Protein AF-A0A9F3QVE8-F1 (afdb_monomer_lite)

Foldseek 3Di:
DDFAFLLVCVVCVVVPVDPWDKDKDFQPVQADPPVRDRDLQRIWMDGSAWTGGDVVPDIDGQQQPPADDDPNHGDGGDGHDTPVVSD

InterPro domains:
  IPR002642 Lysophospholipase, catalytic domain [PF01735] (13-79)
  IPR002642 Lysophospholipase, catalytic domain [PS51210] (1-87)
  IPR016035 Acyl transferase/acyl hydrolase/lysophospholipase [SSF52151] (2-86)

pLDDT: mean 91.24, std 6.44, range [57.69, 98.0]

Organism: Python bivittatus (NCBI:txid176946)

Secondary structure (DSSP, 8-state):
----BGGGGHHHHTTTSSPPP-EEEE-GGGB-TTT-PBPGGGEEEE-SSEEEETTTTEEEEGGGTT-EEETTEEEE--PPPBGGGG-

Sequence (87 aa):
LDDHNLSEEQKCSERGIVPYPLYAAVDSNKVDDVTKKTHSDAWFEFTPHEAGFFDPGAFVDVTLLGSMFENGELKTPKEEKKLTYLR

Structure (mmCIF, N/CA/C/O backbone):
data_AF-A0A9F3QVE8-F1
#
_entry.id   AF-A0A9F3QVE8-F1
#
loop_
_atom_site.group_PDB
_atom_site.id
_atom_site.type_symbol
_atom_site.label_atom_id
_atom_site.label_alt_id
_atom_site.label_comp_id
_atom_site.label_asym_id
_atom_site.label_entity_id
_atom_site.label_seq_id
_atom_site.pdbx_PDB_ins_code
_atom_site.Cartn_x
_atom_site.Cartn_y
_atom_site.Cartn_z
_atom_site.occupancy
_atom_site.B_iso_or_equiv
_atom_site.auth_seq_id
_atom_site.auth_comp_id
_atom_site.auth_asym_id
_atom_site.auth_atom_id
_atom_site.pdbx_PDB_model_num
ATOM 1 N N . LEU A 1 1 ? 21.960 6.239 1.500 1.00 57.69 1 LEU A N 1
ATOM 2 C CA . LEU A 1 1 ? 20.660 5.623 1.842 1.00 57.69 1 LEU A CA 1
ATOM 3 C C . LEU A 1 1 ? 20.055 5.184 0.530 1.00 57.69 1 LEU A C 1
ATOM 5 O O . LEU A 1 1 ? 20.227 5.908 -0.440 1.00 57.69 1 LEU A O 1
ATOM 9 N N . ASP A 1 2 ? 19.495 3.985 0.489 1.00 64.94 2 ASP A N 1
ATOM 10 C CA . ASP A 1 2 ? 18.953 3.417 -0.740 1.00 64.94 2 ASP A CA 1
ATOM 11 C C . ASP A 1 2 ? 17.763 4.267 -1.211 1.00 64.94 2 ASP A C 1
ATOM 13 O O . ASP A 1 2 ? 16.837 4.490 -0.434 1.00 64.94 2 ASP A O 1
ATOM 17 N N . ASP A 1 3 ? 17.852 4.831 -2.415 1.00 80.38 3 ASP A N 1
ATOM 18 C CA . ASP A 1 3 ? 16.937 5.865 -2.938 1.00 80.38 3 ASP A CA 1
ATOM 19 C C . ASP A 1 3 ? 16.051 5.320 -4.072 1.00 80.38 3 ASP A C 1
ATOM 21 O O . ASP A 1 3 ? 15.697 6.014 -5.029 1.00 80.38 3 ASP A O 1
ATOM 25 N N . HIS A 1 4 ? 15.715 4.034 -3.987 1.00 90.69 4 HIS A N 1
ATOM 26 C CA . HIS A 1 4 ? 14.840 3.364 -4.940 1.00 90.69 4 HIS A CA 1
ATOM 27 C C . HIS A 1 4 ? 13.390 3.318 -4.444 1.00 90.69 4 HIS A C 1
ATOM 29 O O . HIS A 1 4 ? 13.076 3.545 -3.268 1.00 90.69 4 HIS A O 1
ATOM 35 N N . ASN A 1 5 ? 12.492 3.086 -5.388 1.00 94.25 5 ASN A N 1
ATOM 36 C CA . ASN A 1 5 ? 11.064 2.908 -5.179 1.00 94.25 5 ASN A CA 1
ATOM 37 C C . ASN A 1 5 ? 10.733 1.448 -4.821 1.00 94.25 5 ASN A C 1
ATOM 39 O O . ASN A 1 5 ? 11.440 0.543 -5.251 1.00 94.25 5 ASN A O 1
ATOM 43 N N . LEU A 1 6 ? 9.667 1.194 -4.053 1.00 92.50 6 LEU A N 1
ATOM 44 C CA . LEU A 1 6 ? 9.317 -0.178 -3.647 1.00 92.50 6 LEU A CA 1
ATOM 45 C C . LEU A 1 6 ? 8.948 -1.053 -4.862 1.00 92.50 6 LEU A C 1
ATOM 47 O O . LEU A 1 6 ? 9.283 -2.237 -4.898 1.00 92.50 6 LEU A O 1
ATOM 51 N N . SER A 1 7 ? 8.366 -0.458 -5.905 1.00 95.00 7 SER A N 1
ATOM 52 C CA . SER A 1 7 ? 8.112 -1.131 -7.184 1.00 95.00 7 SER A CA 1
ATOM 53 C C . SER A 1 7 ? 9.375 -1.693 -7.854 1.00 95.00 7 SER A C 1
ATOM 55 O O . SER A 1 7 ? 9.315 -2.676 -8.594 1.00 95.00 7 SER A O 1
ATOM 57 N N . GLU A 1 8 ? 10.556 -1.129 -7.585 1.00 93.50 8 GLU A N 1
ATOM 58 C CA . GLU A 1 8 ? 11.804 -1.597 -8.192 1.00 93.50 8 GLU A CA 1
ATOM 59 C C . GLU A 1 8 ? 12.244 -2.970 -7.661 1.00 93.50 8 GLU A C 1
ATOM 61 O O . GLU A 1 8 ? 12.959 -3.696 -8.363 1.00 93.50 8 GLU A O 1
ATOM 66 N N . GLU A 1 9 ? 11.775 -3.365 -6.472 1.00 91.25 9 GLU A N 1
ATOM 67 C CA . GLU A 1 9 ? 12.062 -4.668 -5.861 1.00 91.25 9 GLU A CA 1
ATOM 68 C C . GLU A 1 9 ? 11.340 -5.839 -6.559 1.00 91.25 9 GLU A C 1
ATOM 70 O O . GLU A 1 9 ? 11.728 -7.004 -6.379 1.00 91.25 9 GLU A O 1
ATOM 75 N N . GLN A 1 10 ? 10.347 -5.557 -7.418 1.00 92.81 10 GLN A N 1
ATOM 76 C CA . GLN A 1 10 ? 9.667 -6.571 -8.239 1.00 92.81 10 GLN A CA 1
ATOM 77 C C . GLN A 1 10 ? 10.686 -7.378 -9.060 1.00 92.81 10 GLN A C 1
ATOM 79 O O . GLN A 1 10 ? 10.645 -8.606 -9.076 1.00 92.81 10 GLN A O 1
ATOM 84 N N . LYS A 1 11 ? 11.702 -6.709 -9.628 1.00 89.88 11 LYS A N 1
ATOM 85 C CA . LYS A 1 11 ? 12.729 -7.316 -10.501 1.00 89.88 11 LYS A CA 1
ATOM 86 C C . LYS A 1 11 ? 13.485 -8.476 -9.846 1.00 89.88 11 LYS A C 1
ATOM 88 O O . LYS A 1 11 ? 13.862 -9.442 -10.515 1.00 89.88 11 LYS A O 1
ATOM 93 N N . CYS A 1 12 ? 13.765 -8.360 -8.550 1.00 85.50 12 CYS A N 1
ATOM 94 C CA . CYS A 1 12 ? 14.476 -9.387 -7.787 1.00 85.50 12 CYS A CA 1
ATOM 95 C C . CYS A 1 12 ? 13.523 -10.497 -7.322 1.00 85.50 12 CYS A C 1
ATOM 97 O O . CYS A 1 12 ? 13.915 -11.668 -7.275 1.00 85.50 12 CYS A O 1
ATOM 99 N N . SER A 1 13 ? 12.277 -10.123 -7.025 1.00 88.44 13 SER A N 1
ATOM 100 C CA . SER A 1 13 ? 11.226 -11.003 -6.512 1.00 88.44 13 SER A CA 1
ATOM 101 C C . SER A 1 13 ? 10.663 -11.945 -7.579 1.00 88.44 13 SER A C 1
ATOM 103 O O . SER A 1 13 ? 10.557 -13.145 -7.344 1.00 88.44 13 SER A O 1
ATOM 105 N N . GLU A 1 14 ? 10.382 -11.441 -8.783 1.00 89.62 14 GLU A N 1
ATOM 106 C CA . GLU A 1 14 ? 9.818 -12.218 -9.903 1.00 89.62 14 GLU A CA 1
ATOM 107 C C . GLU A 1 14 ? 10.706 -13.392 -10.326 1.00 89.62 14 GLU A C 1
ATOM 109 O O . GLU A 1 14 ? 10.236 -14.428 -10.795 1.00 89.62 14 GLU A O 1
ATOM 114 N N . ARG A 1 15 ? 12.019 -13.234 -10.153 1.00 88.19 15 ARG A N 1
ATOM 115 C CA . ARG A 1 15 ? 13.016 -14.250 -10.501 1.00 88.19 15 ARG A CA 1
ATOM 116 C C . ARG A 1 15 ? 13.332 -15.197 -9.344 1.00 88.19 15 ARG A C 1
ATOM 118 O O . ARG A 1 15 ? 14.192 -16.061 -9.509 1.00 88.19 15 ARG A O 1
ATOM 125 N N . GLY A 1 16 ? 12.697 -15.012 -8.183 1.00 87.25 16 GLY A N 1
ATOM 126 C CA . GLY A 1 16 ? 12.951 -15.796 -6.974 1.00 87.25 16 GLY A CA 1
ATOM 127 C C . GLY A 1 16 ? 14.399 -15.709 -6.487 1.00 87.25 16 GLY A C 1
ATOM 128 O O . GLY A 1 16 ? 14.896 -16.649 -5.872 1.00 87.25 16 GLY A O 1
ATOM 129 N N . ILE A 1 17 ? 15.102 -14.612 -6.802 1.00 90.88 17 ILE A N 1
ATOM 130 C CA . ILE A 1 17 ? 16.496 -14.405 -6.375 1.00 90.88 17 ILE A CA 1
ATOM 131 C C . ILE A 1 17 ? 16.539 -14.133 -4.869 1.00 90.88 17 ILE A C 1
ATOM 133 O O . ILE A 1 17 ? 17.492 -14.509 -4.188 1.00 90.88 17 ILE A O 1
ATOM 137 N N . VAL A 1 18 ? 15.490 -13.490 -4.360 1.00 90.00 18 VAL A N 1
ATOM 138 C CA . VAL A 1 18 ? 15.285 -13.166 -2.950 1.00 90.00 18 VAL A CA 1
ATOM 139 C C . VAL A 1 18 ? 13.896 -13.640 -2.508 1.00 90.00 18 VAL A C 1
ATOM 141 O O . VAL A 1 18 ? 13.007 -13.772 -3.355 1.00 90.00 18 VAL A O 1
ATOM 144 N N . PRO A 1 19 ? 13.682 -13.904 -1.204 1.00 93.38 19 PRO A N 1
ATOM 145 C CA . PRO A 1 19 ? 12.339 -14.073 -0.660 1.00 93.38 19 PRO A CA 1
ATOM 146 C C . PRO A 1 19 ? 11.463 -12.862 -0.982 1.00 93.38 19 PRO A C 1
ATOM 148 O O . PRO A 1 19 ? 11.963 -11.741 -1.055 1.00 93.38 19 PRO A O 1
ATOM 151 N N . TYR A 1 20 ? 10.161 -13.091 -1.133 1.00 93.75 20 TYR A N 1
ATOM 152 C CA . TYR A 1 20 ? 9.213 -12.017 -1.403 1.00 93.75 20 TYR A CA 1
ATOM 153 C C . TYR A 1 20 ? 9.146 -11.047 -0.212 1.00 93.75 20 TYR A C 1
ATOM 155 O O . TYR A 1 20 ? 8.819 -11.495 0.893 1.00 93.75 20 TYR A O 1
ATOM 163 N N . PRO A 1 21 ? 9.474 -9.755 -0.392 1.00 92.19 21 PRO A N 1
ATOM 164 C CA . PRO A 1 21 ? 9.445 -8.809 0.709 1.00 92.19 21 PRO A CA 1
ATOM 165 C C . PRO A 1 21 ? 7.998 -8.417 1.034 1.00 92.19 21 PRO A C 1
ATOM 167 O O . PRO A 1 21 ? 7.198 -8.098 0.154 1.00 92.19 21 PRO A O 1
ATOM 170 N N . LEU A 1 22 ? 7.681 -8.457 2.327 1.00 94.12 22 LEU A N 1
ATOM 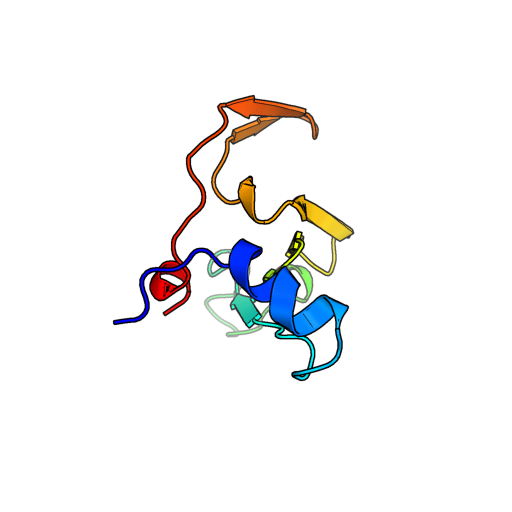171 C CA . LEU A 1 22 ? 6.396 -8.080 2.906 1.00 94.12 22 LEU A CA 1
ATOM 172 C C . LEU A 1 22 ? 6.680 -7.156 4.089 1.00 94.12 22 LEU A C 1
ATOM 174 O O . LEU A 1 22 ? 7.323 -7.561 5.062 1.00 94.12 22 LEU A O 1
ATOM 178 N N . TYR A 1 23 ? 6.192 -5.926 4.005 1.00 94.31 23 TYR A N 1
ATOM 179 C CA . TYR A 1 23 ? 6.231 -4.955 5.092 1.00 94.31 23 TYR A CA 1
ATOM 180 C C . TYR A 1 23 ? 4.817 -4.742 5.623 1.00 94.31 23 TYR A C 1
ATOM 182 O O . TYR A 1 23 ? 3.844 -4.885 4.886 1.00 94.31 23 TYR A O 1
ATOM 190 N N . ALA A 1 24 ? 4.699 -4.366 6.893 1.00 94.12 24 ALA A N 1
ATOM 191 C CA . ALA A 1 24 ? 3.411 -4.098 7.512 1.00 94.12 24 ALA A CA 1
ATOM 192 C C . ALA A 1 24 ? 3.477 -2.859 8.406 1.00 94.12 24 ALA A C 1
ATOM 194 O O . ALA A 1 24 ? 4.480 -2.615 9.079 1.00 94.12 24 ALA A O 1
ATOM 195 N N . ALA A 1 25 ? 2.382 -2.109 8.430 1.00 93.56 25 ALA A N 1
ATOM 196 C CA . ALA A 1 25 ? 2.133 -1.016 9.354 1.00 93.56 25 ALA A CA 1
ATOM 197 C C . ALA A 1 25 ? 0.752 -1.177 9.997 1.00 93.56 25 ALA A C 1
ATOM 199 O O . ALA A 1 25 ? -0.099 -1.929 9.522 1.00 93.56 25 ALA A O 1
ATOM 200 N N . VAL A 1 26 ? 0.539 -0.454 11.092 1.00 92.19 26 VAL A N 1
ATOM 201 C CA . VAL A 1 26 ? -0.744 -0.399 11.792 1.00 92.19 26 VAL A CA 1
ATOM 202 C C . VAL A 1 26 ? -1.305 1.009 11.646 1.00 92.19 26 VAL A C 1
ATOM 204 O O . VAL A 1 26 ? -0.618 1.978 11.971 1.00 92.19 26 VAL A O 1
ATOM 207 N N . ASP A 1 27 ? -2.550 1.130 11.186 1.00 92.00 27 ASP A N 1
ATOM 208 C CA . ASP A 1 27 ? -3.275 2.401 11.215 1.00 92.00 27 ASP A CA 1
ATOM 209 C C . ASP A 1 27 ? -3.547 2.793 12.671 1.00 92.00 27 ASP A C 1
ATOM 211 O O . ASP A 1 27 ? -4.302 2.136 13.391 1.00 92.00 27 ASP A O 1
ATOM 215 N N . SER A 1 28 ? -2.931 3.888 13.115 1.00 90.06 28 SER A N 1
ATOM 216 C CA . SER A 1 28 ? -3.057 4.373 14.488 1.00 90.06 28 SER A CA 1
ATOM 217 C C . SER A 1 28 ? -4.489 4.758 14.858 1.00 90.06 28 SER A C 1
ATOM 219 O O . SER A 1 28 ? -4.833 4.716 16.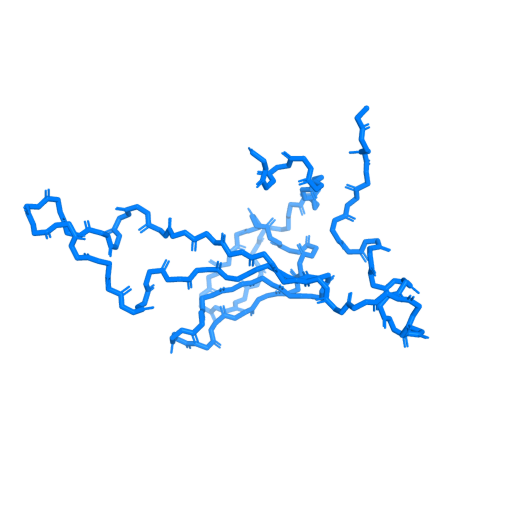033 1.00 90.06 28 SER A O 1
ATOM 221 N N . ASN A 1 29 ? -5.339 5.095 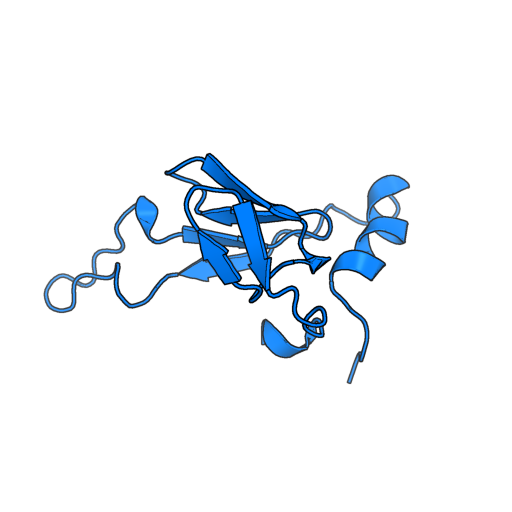13.881 1.00 89.25 29 ASN A N 1
ATOM 222 C CA . ASN A 1 29 ? -6.753 5.409 14.124 1.00 89.25 29 ASN A CA 1
ATOM 223 C C . ASN A 1 29 ? -7.597 4.158 14.421 1.00 89.25 29 ASN A C 1
ATOM 225 O O . ASN A 1 29 ? -8.755 4.268 14.820 1.00 89.25 29 ASN A O 1
ATOM 229 N N . LYS A 1 30 ? -7.027 2.971 14.197 1.00 86.44 30 LYS A N 1
ATOM 230 C CA . LYS A 1 30 ? -7.644 1.653 14.392 1.00 86.44 30 LYS A CA 1
ATOM 231 C C . LYS A 1 30 ? -7.060 0.920 15.605 1.00 86.44 30 LYS A C 1
ATOM 233 O O . LYS A 1 30 ? -7.217 -0.294 15.749 1.00 86.44 30 LYS A O 1
ATOM 238 N N . VAL A 1 31 ? -6.375 1.652 16.481 1.00 88.00 31 VAL A N 1
ATOM 239 C CA . VAL A 1 31 ? -5.871 1.154 17.762 1.00 88.00 31 VAL A CA 1
ATOM 240 C C . VAL A 1 31 ? -6.703 1.771 18.876 1.00 88.00 31 VAL A C 1
ATOM 242 O O . VAL A 1 31 ? -6.832 2.988 18.966 1.00 88.00 31 VAL A O 1
ATOM 245 N N . ASP A 1 32 ? -7.269 0.932 19.740 1.00 87.19 32 ASP A N 1
ATOM 246 C CA . ASP A 1 32 ? -8.031 1.413 20.888 1.00 87.19 32 ASP A CA 1
ATOM 247 C C . ASP A 1 32 ? -7.085 2.041 21.926 1.00 87.19 32 ASP A C 1
ATOM 249 O O . ASP A 1 32 ? -6.192 1.385 22.474 1.00 87.19 32 ASP A O 1
ATOM 253 N N . ASP A 1 33 ? -7.284 3.326 22.216 1.00 82.00 33 ASP A N 1
ATOM 254 C CA . ASP A 1 33 ? -6.390 4.094 23.083 1.00 82.00 33 ASP A CA 1
ATOM 255 C C . ASP A 1 33 ? -6.373 3.624 24.542 1.00 82.00 33 ASP A C 1
ATOM 257 O O . ASP A 1 33 ? -5.359 3.808 25.227 1.00 82.00 33 ASP A O 1
ATOM 261 N N . VAL A 1 34 ? -7.459 3.009 25.014 1.00 83.88 34 VAL A N 1
ATOM 262 C CA . VAL A 1 34 ? -7.652 2.617 26.417 1.00 83.88 34 VAL A CA 1
ATOM 263 C C . VAL A 1 34 ? -7.169 1.190 26.653 1.00 83.88 34 VAL A C 1
ATOM 265 O O . VAL A 1 34 ? -6.434 0.915 27.599 1.00 83.88 34 VAL A O 1
ATOM 268 N N . THR A 1 35 ? -7.576 0.274 25.784 1.00 86.62 35 THR A N 1
ATOM 269 C CA . THR A 1 35 ? -7.310 -1.163 25.879 1.00 86.62 35 THR A CA 1
ATOM 270 C C . THR A 1 35 ? -6.037 -1.581 25.150 1.00 86.62 35 THR A C 1
ATOM 272 O O . THR A 1 35 ? -5.585 -2.710 25.341 1.00 86.62 35 THR A O 1
ATOM 275 N N . LYS A 1 36 ? -5.462 -0.692 24.323 1.00 82.88 36 LYS A N 1
ATOM 276 C CA . LYS A 1 36 ? -4.305 -0.954 23.449 1.00 82.88 36 LYS A CA 1
ATOM 277 C C . LYS A 1 36 ? -4.502 -2.159 22.531 1.00 82.88 36 LYS A C 1
ATOM 279 O O . LYS A 1 36 ? -3.536 -2.789 22.106 1.00 82.88 36 LYS A O 1
ATOM 284 N N . LYS A 1 37 ? -5.759 -2.491 22.228 1.00 85.75 37 LYS A N 1
ATOM 285 C CA . LYS A 1 37 ? -6.096 -3.548 21.280 1.00 85.75 37 LYS A CA 1
ATOM 286 C C . LYS A 1 37 ? -6.036 -2.991 19.865 1.00 85.75 37 LYS A C 1
ATOM 288 O O . LYS A 1 37 ? -6.671 -1.986 19.555 1.00 85.75 37 LYS A O 1
ATOM 293 N N . THR A 1 38 ? -5.286 -3.678 19.018 1.00 83.75 38 THR A N 1
ATOM 294 C CA . THR A 1 38 ? -5.277 -3.459 17.574 1.00 83.75 38 THR A CA 1
ATOM 295 C C . THR A 1 38 ? -6.442 -4.229 16.973 1.00 83.75 38 THR A C 1
ATOM 297 O O . THR A 1 38 ? -6.553 -5.442 17.179 1.00 83.75 38 THR A O 1
ATOM 300 N N . HIS A 1 39 ? -7.330 -3.535 16.267 1.00 84.94 39 HIS A N 1
ATOM 301 C CA . HIS A 1 39 ? -8.367 -4.202 15.490 1.00 84.94 39 HIS A CA 1
ATOM 302 C C . HIS A 1 39 ? -7.731 -4.940 14.305 1.00 84.94 39 HIS A C 1
ATOM 304 O O . HIS A 1 39 ? -6.675 -4.544 13.817 1.00 84.94 39 HIS A O 1
ATOM 310 N N . SER A 1 40 ? -8.333 -6.041 13.854 1.00 83.69 40 SER A N 1
ATOM 311 C CA . SER A 1 40 ? -7.780 -6.808 12.731 1.00 83.69 40 SER A CA 1
ATOM 312 C C . SER A 1 40 ? -7.726 -5.971 11.442 1.00 83.69 40 SER A C 1
ATOM 314 O O . SER A 1 40 ? -6.763 -6.071 10.687 1.00 83.69 40 SER A O 1
ATOM 316 N N . ASP A 1 41 ? -8.656 -5.025 11.277 1.00 89.25 41 ASP A N 1
ATOM 317 C CA . ASP A 1 41 ? -8.715 -4.087 10.151 1.00 89.25 41 ASP A CA 1
ATOM 318 C C . ASP A 1 41 ? -7.702 -2.936 10.225 1.00 89.25 41 ASP A C 1
ATOM 320 O O . ASP A 1 41 ? -7.706 -2.054 9.368 1.00 89.25 41 ASP A O 1
ATOM 324 N N . ALA A 1 42 ? -6.827 -2.940 11.232 1.00 92.19 42 ALA A N 1
ATOM 325 C CA . ALA A 1 42 ? -5.770 -1.950 11.387 1.00 92.19 42 ALA A CA 1
ATOM 326 C C . ALA A 1 42 ? -4.514 -2.269 10.564 1.00 92.19 42 ALA A C 1
ATOM 328 O O . ALA A 1 42 ? -3.671 -1.388 10.393 1.00 92.19 42 ALA A O 1
ATOM 329 N N . TRP A 1 43 ? -4.347 -3.512 10.103 1.00 94.00 43 TRP A N 1
ATOM 330 C CA . TRP A 1 43 ? -3.138 -3.942 9.403 1.00 94.00 43 TRP A CA 1
ATOM 331 C C . TRP A 1 43 ? -3.133 -3.476 7.949 1.00 94.00 43 TRP A C 1
ATOM 333 O O . TRP A 1 43 ? -4.033 -3.793 7.167 1.00 94.00 43 TRP A O 1
ATOM 343 N N . PHE A 1 44 ? -2.079 -2.744 7.598 1.00 95.38 44 PHE A N 1
ATOM 344 C CA . PHE A 1 44 ? -1.786 -2.299 6.247 1.00 95.38 44 PHE A CA 1
ATOM 345 C C . PHE A 1 44 ? -0.498 -2.967 5.767 1.00 95.38 44 PHE A C 1
ATOM 347 O O . PHE A 1 44 ? 0.535 -2.883 6.433 1.00 95.38 44 PHE A O 1
ATOM 354 N N . GLU A 1 45 ? -0.553 -3.622 4.618 1.00 96.25 45 GLU A N 1
ATOM 355 C CA . GLU A 1 45 ? 0.555 -4.362 4.025 1.00 96.25 45 GLU A CA 1
ATOM 356 C C . GLU A 1 45 ? 1.162 -3.589 2.855 1.00 96.25 45 GLU A C 1
ATOM 358 O O . GLU A 1 45 ? 0.465 -2.893 2.113 1.00 96.25 45 GLU A O 1
ATOM 363 N N . PHE A 1 46 ? 2.474 -3.732 2.681 1.00 95.88 46 PHE A N 1
ATOM 364 C CA . PHE A 1 46 ? 3.213 -3.222 1.535 1.00 95.88 46 PHE A CA 1
ATOM 365 C C . PHE A 1 46 ? 4.041 -4.348 0.940 1.00 95.88 46 PHE A C 1
ATOM 367 O O . PHE A 1 46 ? 4.787 -5.041 1.638 1.00 95.88 46 PHE A O 1
ATOM 374 N N . THR A 1 47 ? 3.952 -4.479 -0.371 1.00 95.38 47 THR A N 1
ATOM 375 C CA . THR A 1 47 ? 4.754 -5.398 -1.164 1.00 95.38 47 THR A CA 1
ATOM 376 C C . THR A 1 47 ? 5.291 -4.663 -2.390 1.00 95.38 47 THR A C 1
ATOM 378 O O . THR A 1 47 ? 4.810 -3.572 -2.708 1.00 95.38 47 THR A O 1
ATOM 381 N N . PRO A 1 48 ? 6.245 -5.246 -3.134 1.00 95.12 48 PRO A N 1
ATOM 382 C CA . PRO A 1 48 ? 6.708 -4.655 -4.380 1.00 95.12 48 PRO A CA 1
ATOM 383 C C . PRO A 1 48 ? 5.604 -4.438 -5.412 1.00 95.12 48 PRO A C 1
ATOM 385 O O . PRO A 1 48 ? 5.787 -3.613 -6.294 1.00 95.12 48 PRO A O 1
ATOM 388 N N . HIS A 1 49 ? 4.484 -5.164 -5.344 1.00 96.00 49 HIS A N 1
ATOM 389 C CA . HIS A 1 49 ? 3.414 -5.087 -6.345 1.00 96.00 49 HIS A CA 1
ATOM 390 C C . HIS A 1 49 ? 2.235 -4.243 -5.867 1.00 96.00 49 HIS A C 1
ATOM 392 O O . HIS A 1 49 ? 1.698 -3.434 -6.618 1.00 96.00 49 HIS A O 1
ATOM 398 N N . GLU A 1 50 ? 1.843 -4.411 -4.611 1.00 96.88 50 GLU A N 1
ATOM 399 C CA . GLU A 1 50 ? 0.620 -3.828 -4.078 1.00 96.88 50 GLU A CA 1
ATOM 400 C C . GLU A 1 50 ? 0.770 -3.376 -2.630 1.00 96.88 50 GLU A C 1
ATOM 402 O O . GLU A 1 50 ? 1.620 -3.861 -1.875 1.00 96.88 50 GLU A O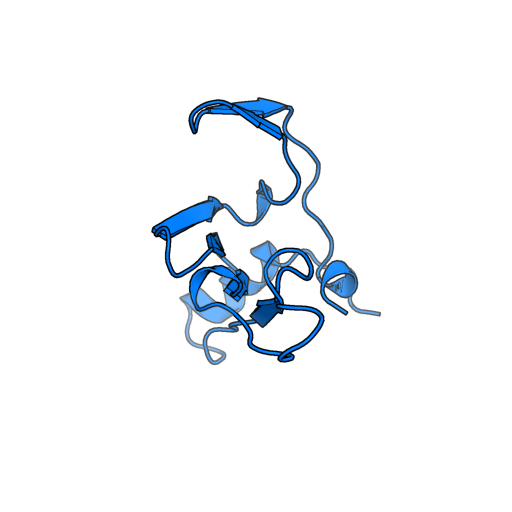 1
ATOM 407 N N . ALA A 1 51 ? -0.086 -2.435 -2.255 1.00 96.69 51 ALA A N 1
ATOM 408 C CA . ALA A 1 51 ? -0.193 -1.902 -0.913 1.00 96.69 51 ALA A CA 1
ATOM 409 C C . ALA A 1 51 ? -1.671 -1.760 -0.538 1.00 96.69 51 ALA A C 1
ATOM 411 O O . ALA A 1 51 ? -2.480 -1.310 -1.356 1.00 96.69 51 ALA A O 1
ATOM 412 N N . GLY A 1 52 ? -2.045 -2.140 0.682 1.00 96.31 52 GLY A N 1
ATOM 413 C CA . GLY A 1 52 ? -3.456 -2.156 1.051 1.00 96.31 52 GLY A CA 1
ATOM 414 C C . GLY A 1 52 ? -3.771 -2.669 2.443 1.00 96.31 52 GLY A C 1
ATOM 415 O O . GLY A 1 52 ? -2.901 -3.114 3.185 1.00 96.31 52 GLY A O 1
ATOM 416 N N . PHE A 1 53 ? -5.052 -2.602 2.789 1.00 94.88 53 PHE A N 1
ATOM 417 C CA . PHE A 1 53 ? -5.570 -3.155 4.034 1.00 94.88 53 PHE A CA 1
ATOM 418 C C . PHE A 1 53 ? -5.982 -4.612 3.825 1.00 94.88 53 PHE A C 1
ATOM 420 O O . PHE A 1 53 ? -6.821 -4.906 2.967 1.00 94.88 53 PHE A O 1
ATOM 427 N N . PHE A 1 54 ? -5.436 -5.498 4.659 1.00 89.12 54 PHE A N 1
ATOM 428 C CA . PHE A 1 54 ? -5.634 -6.942 4.545 1.00 89.12 54 PHE A CA 1
ATOM 429 C C . PHE A 1 54 ? -7.099 -7.353 4.751 1.00 89.12 54 PHE A C 1
ATOM 431 O O . PHE A 1 54 ? -7.717 -7.936 3.864 1.00 89.12 54 P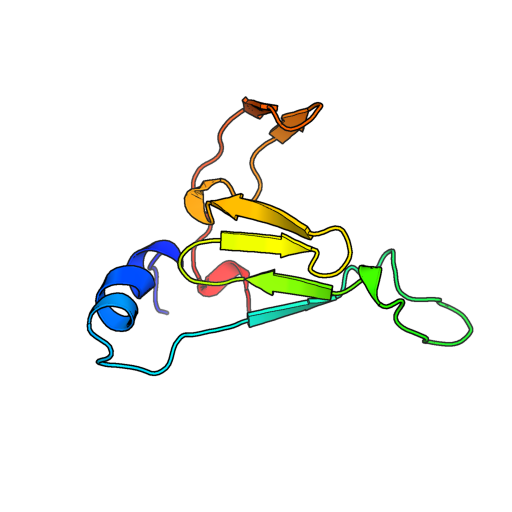HE A O 1
ATOM 438 N N . ASP A 1 55 ? -7.688 -6.982 5.889 1.00 89.50 55 ASP A N 1
ATOM 439 C CA . ASP A 1 55 ? -9.055 -7.363 6.269 1.00 89.50 55 ASP A CA 1
ATOM 440 C C . ASP A 1 55 ? -10.156 -6.939 5.280 1.00 89.50 55 ASP A C 1
ATOM 442 O O . ASP A 1 55 ? -10.990 -7.776 4.928 1.00 89.50 55 ASP A O 1
ATOM 446 N N . PRO A 1 56 ? -10.222 -5.677 4.810 1.00 90.56 56 PRO A N 1
ATOM 447 C CA . PRO A 1 56 ? -11.208 -5.289 3.806 1.00 90.56 56 PRO A CA 1
ATOM 448 C C . PRO A 1 56 ? -10.859 -5.791 2.395 1.00 90.56 56 PRO A C 1
ATOM 450 O O . PRO A 1 56 ? -11.662 -5.591 1.485 1.00 90.56 56 PRO A O 1
ATOM 453 N N . GLY A 1 57 ? -9.688 -6.408 2.185 1.00 92.56 57 GLY A N 1
ATOM 454 C CA . GLY A 1 57 ? -9.238 -6.865 0.869 1.00 92.56 57 GLY A CA 1
ATOM 455 C C . GLY A 1 57 ? -9.028 -5.721 -0.126 1.00 92.56 57 GLY A C 1
ATOM 456 O O . GLY A 1 57 ? -9.268 -5.889 -1.321 1.00 92.56 57 GLY A O 1
ATOM 457 N N . ALA A 1 58 ? -8.652 -4.537 0.365 1.00 94.06 58 ALA A N 1
ATOM 458 C CA . ALA A 1 58 ? -8.588 -3.315 -0.429 1.00 94.06 58 ALA A CA 1
ATOM 459 C C . ALA A 1 58 ? -7.132 -2.947 -0.726 1.00 94.06 58 ALA A C 1
ATOM 461 O O . ALA A 1 58 ? -6.439 -2.399 0.134 1.00 94.06 58 ALA A O 1
ATOM 462 N N . PHE A 1 59 ? -6.703 -3.223 -1.957 1.00 96.69 59 PHE A N 1
ATOM 463 C CA . PHE A 1 59 ? -5.330 -3.040 -2.423 1.00 96.69 59 PHE A CA 1
ATOM 464 C C . PHE A 1 59 ? -5.265 -2.145 -3.659 1.00 96.69 59 PHE A C 1
ATOM 466 O O . PHE A 1 59 ? -6.196 -2.086 -4.466 1.00 96.69 59 PHE A O 1
ATOM 473 N N . VAL A 1 60 ? -4.141 -1.450 -3.799 1.00 96.94 60 VAL A N 1
ATOM 474 C CA . VAL A 1 60 ? -3.763 -0.692 -4.994 1.00 96.94 60 VAL A CA 1
ATOM 475 C C . VAL A 1 60 ? -2.363 -1.104 -5.428 1.00 96.94 60 VAL A C 1
ATOM 477 O O . VAL A 1 60 ? -1.572 -1.559 -4.603 1.00 96.94 60 VAL A O 1
ATOM 480 N N . ASP A 1 61 ? -2.039 -0.892 -6.703 1.00 97.06 61 ASP A N 1
ATOM 481 C CA . ASP A 1 61 ? -0.655 -0.973 -7.174 1.00 97.06 61 ASP A CA 1
ATOM 482 C C . ASP A 1 61 ? 0.233 -0.056 -6.316 1.00 97.06 61 ASP A C 1
ATOM 484 O O . ASP A 1 61 ? -0.147 1.083 -6.013 1.00 97.06 61 ASP A O 1
ATOM 488 N N . VAL A 1 62 ? 1.405 -0.547 -5.905 1.00 96.00 62 VAL A N 1
ATOM 489 C CA . VAL A 1 62 ? 2.298 0.191 -5.001 1.00 96.00 62 VAL A CA 1
ATOM 490 C C . VAL A 1 62 ? 2.710 1.555 -5.569 1.00 96.00 62 VAL A C 1
ATOM 492 O O . VAL A 1 62 ? 2.886 2.512 -4.813 1.00 96.00 62 VAL A O 1
ATOM 495 N N . THR A 1 63 ? 2.774 1.690 -6.899 1.00 96.44 63 THR A N 1
ATOM 496 C CA . THR A 1 63 ? 3.087 2.954 -7.584 1.00 96.44 63 THR A CA 1
ATOM 497 C C . THR A 1 63 ? 2.019 4.026 -7.364 1.00 96.44 63 THR A C 1
ATOM 499 O O . THR A 1 63 ? 2.302 5.220 -7.463 1.00 96.44 63 THR A O 1
ATOM 502 N N . LEU A 1 64 ? 0.795 3.618 -7.014 1.00 97.00 64 LEU A N 1
ATOM 503 C CA . LEU A 1 64 ? -0.329 4.507 -6.735 1.00 97.00 64 LEU A CA 1
ATOM 504 C C . LEU A 1 64 ? -0.483 4.826 -5.244 1.00 97.00 64 LEU A C 1
ATOM 506 O O . LEU A 1 64 ? -1.346 5.637 -4.887 1.00 97.00 64 LEU A O 1
ATOM 510 N N . LEU A 1 65 ? 0.342 4.250 -4.367 1.00 94.81 65 LEU A N 1
ATOM 511 C CA . LEU A 1 65 ? 0.295 4.507 -2.931 1.00 94.81 65 LEU A CA 1
ATOM 512 C C . LEU A 1 65 ? 0.416 6.012 -2.621 1.00 94.81 65 LEU A C 1
ATOM 514 O O . LEU A 1 65 ? 1.361 6.696 -3.015 1.00 94.81 65 LEU A O 1
ATOM 518 N N . GLY A 1 66 ? -0.559 6.539 -1.877 1.00 93.25 66 GLY A N 1
ATOM 519 C CA . GLY A 1 66 ? -0.652 7.960 -1.517 1.00 93.25 66 GLY A CA 1
ATOM 520 C C . GLY A 1 66 ? -1.387 8.841 -2.538 1.00 93.25 66 GLY A C 1
ATOM 521 O O . GLY A 1 66 ? -1.638 10.022 -2.249 1.00 93.25 66 GLY A O 1
ATOM 522 N N . SER A 1 67 ? -1.762 8.288 -3.696 1.00 97.19 67 SER A N 1
ATOM 523 C CA . SER A 1 67 ? -2.688 8.912 -4.649 1.00 97.19 67 SER A CA 1
ATOM 524 C C . SER A 1 67 ? -4.097 9.043 -4.062 1.00 97.19 67 SER A C 1
ATOM 526 O O . SER A 1 67 ? -4.423 8.434 -3.045 1.00 97.19 67 SER A O 1
ATOM 528 N N . MET A 1 68 ? -4.938 9.873 -4.682 1.00 97.19 68 MET A N 1
ATOM 529 C CA . MET A 1 68 ? -6.321 10.071 -4.230 1.00 97.19 68 ME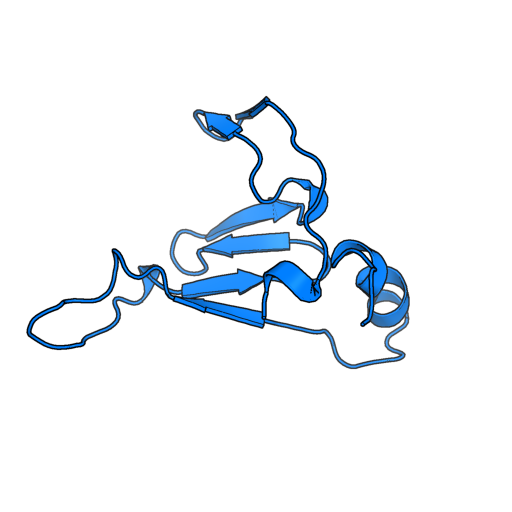T A CA 1
ATOM 530 C C . MET A 1 68 ? -7.286 9.223 -5.053 1.00 97.19 68 MET A C 1
ATOM 532 O O . MET A 1 68 ? -7.287 9.302 -6.285 1.00 97.19 68 MET A O 1
ATOM 536 N N . PHE A 1 69 ? -8.126 8.467 -4.351 1.00 96.31 69 PHE A N 1
ATOM 537 C CA . PHE A 1 69 ? -9.156 7.604 -4.916 1.00 96.31 69 PHE A CA 1
ATOM 538 C C . PHE A 1 69 ? -10.532 7.995 -4.382 1.00 96.31 69 PHE A C 1
ATOM 540 O O . PHE A 1 69 ? -10.662 8.429 -3.239 1.00 96.31 69 PHE A O 1
ATOM 547 N N . GLU A 1 70 ? -11.559 7.796 -5.198 1.00 96.88 70 GLU A N 1
ATOM 548 C CA . GLU A 1 70 ? -12.958 7.959 -4.809 1.00 96.88 70 GLU A CA 1
ATOM 549 C C . GLU A 1 70 ? -13.768 6.825 -5.440 1.00 96.88 70 GLU A C 1
ATOM 551 O O . GLU A 1 70 ? -13.684 6.601 -6.646 1.00 96.88 70 GLU A O 1
ATOM 556 N N . ASN A 1 71 ? -14.520 6.083 -4.620 1.00 95.06 71 ASN A N 1
ATOM 557 C CA . ASN A 1 71 ? -15.305 4.912 -5.039 1.00 95.06 71 ASN A CA 1
ATOM 558 C C . ASN A 1 71 ? -14.500 3.863 -5.835 1.00 95.06 71 ASN A C 1
ATOM 560 O O . ASN A 1 71 ? -15.011 3.258 -6.771 1.00 95.06 71 ASN A O 1
ATOM 564 N N . GLY A 1 72 ? -13.231 3.659 -5.467 1.00 93.81 72 GLY A N 1
ATOM 565 C CA . GLY A 1 72 ? -12.331 2.715 -6.140 1.00 93.81 72 GLY A CA 1
ATOM 566 C C . GLY A 1 72 ? -11.699 3.243 -7.432 1.00 93.81 72 GLY A C 1
ATOM 567 O O . GLY A 1 72 ? -10.887 2.550 -8.035 1.00 93.81 72 GLY A O 1
ATOM 568 N N . GLU A 1 73 ? -12.008 4.473 -7.846 1.00 96.31 73 GLU A N 1
ATOM 569 C CA . GLU A 1 73 ? -11.431 5.088 -9.041 1.00 96.31 73 GLU A CA 1
ATOM 570 C C . GLU A 1 73 ? -10.323 6.082 -8.687 1.00 96.31 73 GLU A C 1
ATOM 572 O O . GLU A 1 73 ? -10.485 6.931 -7.806 1.00 96.31 73 GLU A O 1
ATOM 577 N N . LEU A 1 74 ? -9.208 6.019 -9.419 1.00 97.25 74 LEU A N 1
ATOM 578 C CA . LEU A 1 74 ? -8.106 6.970 -9.297 1.00 97.25 74 LEU A CA 1
ATOM 579 C C . LEU A 1 74 ? -8.547 8.359 -9.778 1.00 97.25 74 LEU A C 1
ATOM 581 O O . LEU A 1 74 ? -8.903 8.537 -10.942 1.00 97.25 74 LEU A O 1
ATOM 585 N N . LYS A 1 75 ? -8.484 9.359 -8.894 1.00 98.00 75 LYS A N 1
ATOM 586 C CA . LYS A 1 75 ? -8.839 10.752 -9.216 1.00 98.00 75 LYS A CA 1
ATOM 587 C C . LYS A 1 75 ? -7.619 11.641 -9.387 1.00 98.00 75 LYS A C 1
ATOM 589 O O . LYS A 1 75 ? -7.607 12.527 -10.238 1.00 98.00 75 LYS A O 1
ATOM 594 N N . THR A 1 76 ? -6.586 11.435 -8.576 1.00 97.56 76 THR A N 1
ATOM 595 C CA . THR A 1 76 ? -5.355 12.226 -8.668 1.00 97.56 76 THR A CA 1
ATOM 596 C C . THR A 1 76 ? -4.145 11.338 -8.415 1.00 97.56 76 THR A C 1
ATOM 598 O O . THR A 1 76 ? -3.908 10.982 -7.254 1.00 97.56 76 THR A O 1
ATOM 601 N N . PRO A 1 77 ? -3.383 10.983 -9.468 1.00 96.19 77 PRO A N 1
ATOM 602 C CA . PRO A 1 77 ? -2.134 10.259 -9.303 1.00 96.19 77 PRO A CA 1
ATOM 603 C C . PRO A 1 77 ? -1.115 11.131 -8.573 1.00 96.19 77 PRO A C 1
ATOM 605 O O . PRO A 1 77 ? -1.059 12.349 -8.763 1.00 96.19 77 PRO A O 1
ATOM 608 N N . LYS A 1 78 ? -0.298 10.496 -7.741 1.00 96.12 78 LYS A N 1
ATOM 609 C CA . LYS A 1 78 ? 0.898 11.092 -7.148 1.00 96.12 78 LYS A CA 1
ATOM 610 C C . LYS A 1 78 ? 2.111 10.251 -7.509 1.00 96.12 78 LYS A C 1
ATOM 612 O O . LYS A 1 78 ? 1.977 9.084 -7.854 1.00 96.12 78 LYS A O 1
ATOM 617 N N . GLU A 1 79 ? 3.285 10.865 -7.424 1.00 95.19 79 GLU A N 1
ATOM 618 C CA . GLU A 1 79 ? 4.542 10.141 -7.585 1.00 95.19 79 GLU A CA 1
ATOM 619 C C . GLU A 1 79 ? 4.701 9.078 -6.497 1.00 95.19 79 GLU A C 1
ATOM 621 O O . GLU A 1 79 ? 4.393 9.320 -5.320 1.00 95.19 79 GLU A O 1
ATOM 626 N N . GLU A 1 80 ? 5.217 7.921 -6.910 1.00 95.44 80 GLU A N 1
ATOM 627 C CA . GLU A 1 80 ? 5.504 6.806 -6.021 1.00 95.44 80 GLU A CA 1
ATOM 628 C C . GLU A 1 80 ? 6.486 7.230 -4.922 1.00 95.44 80 GLU A C 1
ATOM 630 O O . GLU A 1 80 ? 7.489 7.916 -5.152 1.00 95.44 80 GLU A O 1
ATOM 635 N N . LYS A 1 81 ? 6.210 6.779 -3.698 1.00 91.25 81 LYS A N 1
ATOM 636 C CA . LYS A 1 81 ? 7.093 7.005 -2.558 1.00 91.25 81 LYS A CA 1
ATOM 637 C C . LYS A 1 81 ? 8.359 6.156 -2.662 1.00 91.25 81 LYS A C 1
ATOM 639 O O . LYS A 1 81 ? 8.337 5.006 -3.089 1.00 91.25 81 LYS A O 1
ATOM 644 N N . LYS A 1 82 ? 9.477 6.733 -2.222 1.00 92.31 82 LYS A N 1
ATOM 645 C CA . LYS A 1 82 ? 10.732 6.000 -2.034 1.00 92.31 82 LYS A CA 1
ATOM 646 C C . LYS A 1 82 ? 10.582 4.976 -0.915 1.00 92.31 82 LYS A C 1
ATOM 648 O O . LYS A 1 82 ? 9.844 5.226 0.036 1.00 92.31 82 LYS A O 1
ATOM 653 N N . LEU A 1 83 ? 11.340 3.880 -0.975 1.00 90.12 83 LEU A N 1
ATOM 654 C CA . LEU A 1 83 ? 11.343 2.836 0.057 1.00 90.12 83 LEU A CA 1
ATOM 655 C C . LEU A 1 83 ? 11.631 3.401 1.461 1.00 90.12 83 LEU A C 1
ATOM 657 O O . LEU A 1 83 ? 11.104 2.923 2.462 1.00 90.12 83 LEU A O 1
ATOM 661 N N . THR A 1 84 ? 12.427 4.470 1.542 1.00 90.25 84 THR A N 1
ATOM 662 C CA . THR A 1 84 ? 12.728 5.193 2.790 1.00 90.25 84 THR A CA 1
ATOM 663 C C . THR A 1 84 ? 11.500 5.771 3.491 1.00 90.25 84 THR A C 1
ATOM 665 O O . THR A 1 84 ? 11.587 6.062 4.678 1.00 90.25 84 THR A O 1
ATOM 668 N N . TYR A 1 85 ? 10.365 5.898 2.800 1.00 87.19 85 TYR A N 1
ATOM 669 C CA . TYR A 1 85 ? 9.087 6.292 3.388 1.00 87.19 85 TYR A CA 1
ATOM 670 C C . TYR A 1 85 ? 8.536 5.265 4.391 1.00 87.19 85 TYR A C 1
ATOM 672 O O . TYR A 1 85 ? 7.764 5.638 5.266 1.00 87.19 85 TYR A O 1
ATOM 680 N N . LEU A 1 86 ? 8.930 3.990 4.283 1.00 84.88 86 LEU A N 1
ATOM 681 C CA . LEU A 1 86 ? 8.486 2.919 5.186 1.00 84.88 86 LEU A CA 1
ATOM 682 C C . LEU A 1 86 ? 9.310 2.816 6.483 1.00 84.88 86 LEU A C 1
ATOM 684 O O . LEU A 1 86 ? 9.085 1.894 7.266 1.00 84.88 86 LEU A O 1
ATOM 688 N N . ARG A 1 87 ? 10.301 3.694 6.685 1.00 78.12 87 ARG A N 1
ATOM 689 C CA . ARG A 1 87 ? 11.230 3.649 7.826 1.00 78.12 87 ARG A CA 1
ATOM 690 C C . ARG A 1 87 ? 10.858 4.602 8.951 1.00 78.12 87 ARG A C 1
ATOM 692 O O . ARG A 1 87 ? 10.353 5.704 8.652 1.00 78.12 87 ARG A O 1
#

Radius of gyration: 14.46 Å; chains: 1; bounding box: 36×28×37 Å